Protein AF-A0A0G4MIR1-F1 (afdb_monomer_lite)

InterPro domains:
  IPR000850 Adenylate kinase/UMP-CMP kinase [PR00094] (32-45)
  IPR000850 Adenylate kinase/UMP-CMP kinase [PR00094] (60-74)
  IPR000850 Adenylate kinase/UMP-CMP kinase [PR00094] (117-133)
  IPR000850 Adenylate kinase/UMP-CMP kinase [PTHR23359] (24-133)
  IPR000850 Adenylate kinase/UMP-CMP kinase [cd01428] (30-133)
  IPR027417 P-loop containing nucleoside triphosphate hydrolase [G3DSA:3.40.50.300] (15-133)
  IPR027417 P-loop containing nucleoside triphosphate hydrolase [SSF52540] (29-133)
  IPR033690 Adenylate kinase, conserved site [PS00113] (117-128)

Foldseek 3Di:
DDDDDDPDPDDDDDDDPDPDAPDDVVQEAEAEQDDDPPPCSVVVLVVCCVPPVADEDELVVLLVCLLPDPPRPCNVVSVVCVVVVHDRDLNVSVVSVSVVQVVVVVVCPPPDGGHHYYYYPPPPDPVNVVRND

pLDDT: mean 80.09, std 16.96, range [37.91, 95.31]

Radius of gyration: 17.49 Å; chains: 1; bounding box: 48×38×54 Å

Structure (mmCIF, N/CA/C/O backbone):
data_AF-A0A0G4MIR1-F1
#
_entry.id   AF-A0A0G4MIR1-F1
#
loop_
_atom_site.group_PDB
_atom_site.id
_atom_site.type_symbol
_atom_site.label_atom_id
_atom_site.label_alt_id
_atom_site.label_comp_id
_atom_site.label_asym_id
_atom_site.label_entity_id
_atom_site.label_seq_id
_atom_site.pdbx_PDB_ins_code
_atom_site.Cartn_x
_atom_site.Cartn_y
_atom_site.Cartn_z
_atom_site.occupancy
_atom_site.B_iso_or_equiv
_atom_site.auth_seq_id
_atom_site.auth_comp_id
_atom_site.auth_asym_id
_atom_site.auth_atom_id
_atom_site.pdbx_PDB_model_num
ATOM 1 N N . MET A 1 1 ? -26.171 27.135 37.324 1.00 47.44 1 MET A N 1
ATOM 2 C CA . MET A 1 1 ? -26.022 26.481 36.006 1.00 47.44 1 MET A CA 1
ATOM 3 C C . MET A 1 1 ? -24.651 25.825 35.983 1.00 47.44 1 MET A C 1
ATOM 5 O O . MET A 1 1 ? -23.692 26.560 36.188 1.00 47.44 1 MET A O 1
ATOM 9 N N . PRO A 1 2 ? -24.521 24.495 35.847 1.00 41.75 2 PRO A N 1
ATOM 10 C CA . PRO A 1 2 ? -23.208 23.878 35.719 1.00 41.75 2 PRO A CA 1
ATOM 11 C C . PRO A 1 2 ? -22.662 24.130 34.310 1.00 41.75 2 PRO A C 1
ATOM 13 O O . PRO A 1 2 ? -23.390 24.007 33.324 1.00 41.75 2 PRO A O 1
ATOM 16 N N . LEU A 1 3 ? -21.391 24.517 34.245 1.00 47.03 3 LEU A N 1
ATOM 17 C CA . LEU A 1 3 ? -20.606 24.606 33.020 1.00 47.03 3 LEU A CA 1
ATOM 18 C C . LEU A 1 3 ? -20.469 23.197 32.433 1.00 47.03 3 LEU A C 1
ATOM 20 O O . LEU A 1 3 ? -20.029 22.279 33.120 1.00 47.03 3 LEU A O 1
ATOM 24 N N . ILE A 1 4 ? -20.887 23.025 31.181 1.00 53.22 4 ILE A N 1
ATOM 25 C CA . ILE A 1 4 ? -20.618 21.809 30.417 1.00 53.22 4 ILE A CA 1
ATOM 26 C C . ILE A 1 4 ? -19.153 21.844 29.974 1.00 53.22 4 ILE A C 1
ATOM 28 O O . ILE A 1 4 ? -18.770 22.656 29.133 1.00 53.22 4 ILE A O 1
ATOM 32 N N . ASP A 1 5 ? -18.323 20.991 30.567 1.00 50.25 5 ASP A N 1
ATOM 33 C CA . ASP A 1 5 ? -16.962 20.776 30.088 1.00 50.25 5 ASP A CA 1
ATOM 34 C C . ASP A 1 5 ? -17.019 20.233 28.653 1.00 50.25 5 ASP A C 1
ATOM 36 O O . ASP A 1 5 ? -17.671 19.226 28.362 1.00 50.25 5 ASP A O 1
ATOM 40 N N . GLY A 1 6 ? -16.370 20.951 27.735 1.00 49.75 6 GLY A N 1
ATOM 41 C CA . GLY A 1 6 ? -16.255 20.555 26.335 1.00 49.75 6 GLY A CA 1
ATOM 42 C C . GLY A 1 6 ? -15.520 19.217 26.176 1.00 49.75 6 GLY A C 1
ATOM 43 O O . GLY A 1 6 ? -14.780 18.799 27.069 1.00 49.75 6 GLY A O 1
ATOM 44 N N . PRO A 1 7 ? -15.697 18.524 25.037 1.00 45.84 7 PRO A N 1
ATOM 45 C CA . PRO A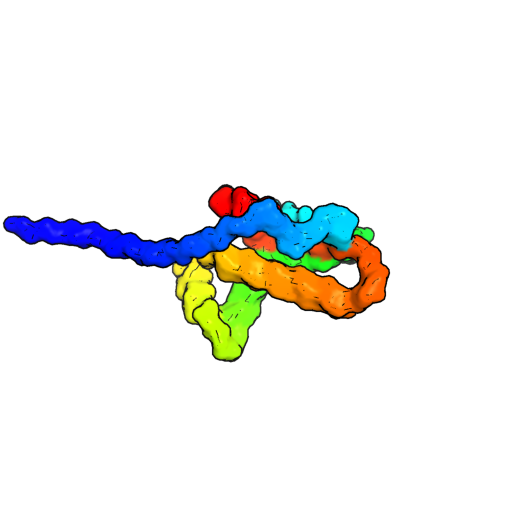 1 7 ? -15.126 17.202 24.830 1.00 45.84 7 PRO A CA 1
ATOM 46 C C . PRO A 1 7 ? -13.602 17.240 24.981 1.00 45.84 7 PRO A C 1
ATOM 48 O O . PRO A 1 7 ? -12.893 17.942 24.258 1.00 45.84 7 PRO A O 1
ATOM 51 N N . SER A 1 8 ? -13.128 16.459 25.951 1.00 47.12 8 SER A N 1
ATOM 52 C CA . SER A 1 8 ? -11.725 16.246 26.285 1.00 47.12 8 SER A CA 1
ATOM 53 C C . SER A 1 8 ? -10.905 15.956 25.022 1.00 47.12 8 SER A C 1
ATOM 55 O O . SER A 1 8 ? -11.169 14.988 24.300 1.00 47.12 8 SER A O 1
ATOM 57 N N . LYS A 1 9 ? -9.921 16.821 24.732 1.00 45.69 9 LYS A N 1
ATOM 58 C CA . LYS A 1 9 ? -8.936 16.629 23.659 1.00 45.69 9 LYS A CA 1
ATOM 59 C C . LYS A 1 9 ? -8.238 15.288 23.892 1.00 45.69 9 LYS A C 1
ATOM 61 O O . LYS A 1 9 ? -7.383 15.180 24.768 1.00 45.69 9 LYS A O 1
ATOM 66 N N . LYS A 1 10 ? -8.583 14.271 23.095 1.00 46.41 10 LYS A N 1
ATOM 67 C CA . LYS A 1 10 ? -7.797 13.032 23.018 1.00 46.41 10 LYS A CA 1
ATOM 68 C C . LYS A 1 10 ? -6.344 13.408 22.686 1.00 46.41 10 LYS A C 1
ATOM 70 O O . LYS A 1 10 ? -6.147 14.276 21.830 1.00 46.41 10 LYS A O 1
ATOM 75 N N . PRO A 1 11 ? -5.338 12.795 23.331 1.00 37.91 11 PRO A N 1
ATOM 76 C CA . PRO A 1 11 ? -3.949 13.080 23.014 1.00 37.91 11 PRO A CA 1
ATOM 77 C C . PRO A 1 11 ? -3.701 12.641 21.571 1.00 37.91 11 PRO A C 1
ATOM 79 O O . PRO A 1 11 ? -3.753 11.455 21.250 1.00 37.91 11 PRO A O 1
ATOM 82 N N . ALA A 1 12 ? -3.494 13.611 20.682 1.00 48.66 12 ALA A N 1
ATOM 83 C CA . ALA A 1 12 ? -2.940 13.338 19.369 1.00 48.66 12 ALA A CA 1
ATOM 84 C C . ALA A 1 12 ? -1.565 12.706 19.604 1.00 48.66 12 ALA A C 1
ATOM 86 O O . ALA A 1 12 ? -0.738 13.305 20.296 1.00 48.66 12 ALA A O 1
ATOM 87 N N . LEU A 1 13 ? -1.340 11.493 19.090 1.00 45.66 13 LEU A N 1
ATOM 88 C CA . LEU A 1 13 ? -0.003 10.911 19.091 1.00 45.66 13 LEU A CA 1
ATOM 89 C C . LEU A 1 13 ? 0.927 11.923 18.416 1.00 45.66 13 LEU A C 1
ATOM 91 O O . LEU A 1 13 ? 0.712 12.302 17.264 1.00 45.66 13 LEU A O 1
ATOM 95 N N . ALA A 1 14 ? 1.908 12.418 19.170 1.00 43.00 14 ALA A N 1
ATOM 96 C CA . ALA A 1 14 ? 2.904 13.332 18.648 1.00 43.00 14 ALA A CA 1
ATOM 97 C C . ALA A 1 14 ? 3.678 12.611 17.541 1.00 43.00 14 ALA A C 1
ATOM 99 O O . ALA A 1 14 ? 4.242 11.539 17.761 1.00 43.00 14 ALA A O 1
ATOM 100 N N . ALA A 1 15 ? 3.668 13.189 16.345 1.00 43.34 15 ALA A N 1
ATOM 101 C CA . ALA A 1 15 ? 4.414 12.653 15.224 1.00 43.34 15 ALA A CA 1
ATOM 102 C C . ALA A 1 15 ? 5.921 12.782 15.490 1.00 43.34 15 ALA A C 1
ATOM 104 O O . ALA A 1 15 ? 6.357 13.844 15.946 1.00 43.34 15 ALA A O 1
ATOM 105 N N . PRO A 1 16 ? 6.730 11.751 15.204 1.00 42.78 16 PRO A N 1
ATOM 106 C CA . PRO A 1 16 ? 8.173 11.891 15.265 1.00 42.78 16 PRO A CA 1
ATOM 107 C C . PRO A 1 16 ? 8.638 12.827 14.141 1.00 42.78 16 PRO A C 1
ATOM 109 O O . PRO A 1 16 ? 8.308 12.630 12.975 1.00 42.78 16 PRO A O 1
ATOM 112 N N . ALA A 1 17 ? 9.409 13.852 14.498 1.00 45.12 17 ALA A N 1
ATOM 113 C CA . ALA A 1 17 ? 10.099 14.720 13.553 1.00 45.12 17 ALA A CA 1
ATOM 114 C C . ALA A 1 17 ? 11.327 13.980 12.993 1.00 45.12 17 ALA A C 1
ATOM 116 O O . ALA A 1 17 ? 12.421 14.085 13.546 1.00 45.12 17 ALA A O 1
ATOM 117 N N . LYS A 1 18 ? 11.158 13.180 11.936 1.00 51.66 18 LYS A N 1
ATOM 118 C CA . LYS A 1 18 ? 12.301 12.676 11.159 1.00 51.66 18 LYS A CA 1
ATOM 119 C C . LYS A 1 18 ? 12.645 13.734 10.107 1.00 51.66 18 LYS A C 1
ATOM 121 O O . LYS A 1 18 ? 11.805 14.071 9.292 1.00 51.66 18 LYS A O 1
ATOM 126 N N . SER A 1 19 ? 13.859 14.281 10.156 1.00 56.34 19 SER A N 1
ATOM 127 C CA . SER A 1 19 ? 14.373 15.279 9.199 1.00 56.34 19 SER A CA 1
ATOM 128 C C . SER A 1 19 ? 15.105 14.656 8.004 1.00 56.34 19 SER A C 1
ATOM 130 O O . SER A 1 19 ? 15.738 15.368 7.229 1.00 56.34 19 SER A O 1
ATOM 132 N N . THR A 1 20 ? 15.102 13.326 7.913 1.00 58.69 20 THR A N 1
ATOM 133 C CA . THR A 1 20 ? 15.838 12.560 6.908 1.00 58.69 20 THR A CA 1
ATOM 134 C C . THR A 1 20 ? 14.901 11.495 6.346 1.00 58.69 20 THR A C 1
ATOM 136 O O . THR A 1 20 ? 14.309 10.765 7.150 1.00 58.69 20 THR A O 1
ATOM 139 N N . PRO A 1 21 ? 14.785 11.366 5.012 1.00 68.31 21 PRO A N 1
ATOM 140 C CA . PRO A 1 21 ? 13.897 10.388 4.404 1.00 68.31 21 PRO A CA 1
ATOM 141 C C . PRO A 1 21 ? 14.334 8.970 4.779 1.00 68.31 21 PRO A C 1
ATOM 143 O O . PRO A 1 21 ? 15.524 8.642 4.755 1.00 68.31 21 PRO A O 1
ATOM 146 N N . THR A 1 22 ? 13.359 8.121 5.109 1.00 77.31 22 THR A N 1
ATOM 147 C CA . THR A 1 22 ? 13.583 6.720 5.505 1.00 77.31 22 THR A CA 1
ATOM 148 C C . THR A 1 22 ? 14.302 5.915 4.409 1.00 77.31 22 THR A C 1
ATOM 150 O O . THR A 1 22 ? 15.063 5.002 4.720 1.00 77.31 22 THR A O 1
ATOM 153 N N . PHE A 1 23 ? 14.139 6.292 3.135 1.00 81.44 23 PHE A N 1
ATOM 154 C CA . PHE A 1 23 ? 14.801 5.662 1.989 1.00 81.44 23 PHE A CA 1
ATOM 155 C C . PHE A 1 23 ? 15.579 6.681 1.153 1.00 81.44 23 PHE A C 1
ATOM 157 O O . PHE A 1 23 ? 15.181 7.839 1.027 1.00 81.44 23 PHE A O 1
ATOM 164 N N . SER A 1 24 ? 16.689 6.252 0.540 1.00 81.69 24 SER A N 1
ATOM 165 C CA . SER A 1 24 ? 17.492 7.144 -0.302 1.00 81.69 24 SER A CA 1
ATOM 166 C C . SER A 1 24 ? 16.762 7.470 -1.612 1.00 81.69 24 SER A C 1
ATOM 168 O O . SER A 1 24 ? 16.458 6.547 -2.373 1.00 81.69 24 SER A O 1
ATOM 170 N N . PRO A 1 25 ? 16.579 8.756 -1.965 1.00 78.19 25 PRO A N 1
ATOM 171 C CA . PRO A 1 25 ? 15.940 9.142 -3.226 1.00 78.19 25 PRO A CA 1
ATOM 172 C C . PRO A 1 25 ? 16.783 8.787 -4.462 1.00 78.19 25 PRO A C 1
ATOM 174 O O . PRO A 1 25 ? 16.289 8.841 -5.581 1.00 78.19 25 PRO A O 1
ATOM 177 N N . LYS A 1 26 ? 18.060 8.412 -4.283 1.00 80.94 26 LYS A N 1
ATOM 178 C CA . LYS A 1 26 ? 18.932 7.950 -5.376 1.00 80.94 26 LYS A CA 1
ATOM 179 C C . LYS A 1 26 ? 18.658 6.508 -5.791 1.00 80.94 26 LYS A C 1
ATOM 181 O O . LYS A 1 26 ? 18.996 6.129 -6.902 1.00 80.94 26 LYS A O 1
ATOM 186 N N . THR A 1 27 ? 18.116 5.700 -4.885 1.00 85.69 27 THR A N 1
ATOM 187 C CA . THR A 1 27 ? 17.906 4.261 -5.100 1.00 85.69 27 THR A CA 1
ATOM 188 C C . THR A 1 27 ? 16.444 3.863 -4.972 1.00 85.69 27 THR A C 1
ATOM 190 O O . THR A 1 27 ? 16.106 2.721 -5.262 1.00 85.69 27 THR A O 1
ATOM 193 N N . THR A 1 28 ? 15.574 4.777 -4.536 1.00 89.81 28 THR A N 1
ATOM 194 C CA . THR A 1 28 ? 14.152 4.520 -4.318 1.00 89.81 28 THR A CA 1
ATOM 195 C C . THR A 1 28 ? 13.315 5.637 -4.925 1.00 89.81 28 THR A C 1
ATOM 197 O O . THR A 1 28 ? 13.405 6.790 -4.513 1.00 89.81 28 THR A O 1
ATOM 200 N N . THR A 1 29 ? 12.475 5.287 -5.896 1.00 91.38 29 THR A N 1
ATOM 201 C CA . THR A 1 29 ? 11.472 6.176 -6.489 1.00 91.38 29 THR A CA 1
ATOM 202 C C . THR A 1 29 ? 10.107 5.865 -5.894 1.00 91.38 29 THR A C 1
ATOM 204 O O . THR A 1 29 ? 9.660 4.720 -5.934 1.00 91.38 29 THR A O 1
ATOM 207 N N . VAL A 1 30 ? 9.417 6.886 -5.391 1.00 91.44 30 VAL A N 1
ATOM 208 C CA . VAL A 1 30 ? 8.047 6.780 -4.878 1.00 91.44 30 VAL A CA 1
ATOM 209 C C . VAL A 1 30 ? 7.141 7.676 -5.711 1.00 91.44 30 VAL A C 1
ATOM 211 O O . VAL A 1 30 ? 7.401 8.869 -5.847 1.00 91.44 30 VAL A O 1
ATOM 214 N N . LEU A 1 31 ? 6.073 7.105 -6.265 1.00 91.75 31 LEU A N 1
ATOM 215 C CA . LEU A 1 31 ? 5.046 7.834 -6.999 1.00 91.75 31 LEU A CA 1
ATOM 216 C C . LEU A 1 31 ? 3.703 7.700 -6.279 1.00 91.75 31 LEU A C 1
ATOM 218 O O . LEU A 1 31 ? 3.161 6.603 -6.140 1.00 91.75 31 LEU A O 1
ATOM 222 N N . PHE A 1 32 ? 3.154 8.830 -5.839 1.00 91.44 32 PHE A N 1
ATOM 223 C CA . PHE A 1 32 ? 1.833 8.885 -5.221 1.00 91.44 32 PHE A CA 1
ATOM 224 C C . PHE A 1 32 ? 0.731 8.906 -6.274 1.00 91.44 32 PHE A C 1
ATOM 226 O O . PHE A 1 32 ? 0.715 9.761 -7.160 1.00 91.44 32 PHE A O 1
ATOM 233 N N . VAL A 1 33 ? -0.223 7.986 -6.146 1.00 90.19 33 VAL A N 1
ATOM 234 C CA . VAL A 1 33 ? -1.391 7.889 -7.022 1.00 90.19 33 VAL A CA 1
ATOM 235 C C . VAL A 1 33 ? -2.618 8.349 -6.242 1.00 90.19 33 VAL A C 1
ATOM 237 O O . VAL A 1 33 ? -3.144 7.651 -5.373 1.00 90.19 33 VAL A O 1
ATOM 240 N N . LEU A 1 34 ? -3.066 9.566 -6.549 1.00 88.31 34 LEU A N 1
ATOM 241 C CA . LEU A 1 34 ? -4.183 10.231 -5.880 1.00 88.31 34 LEU A CA 1
ATOM 242 C C . LEU A 1 34 ? -5.389 10.369 -6.811 1.00 88.31 34 LEU A C 1
ATOM 244 O O . LEU A 1 34 ? -5.268 10.398 -8.032 1.00 88.31 34 LEU A O 1
ATOM 248 N N . GLY A 1 35 ? -6.581 10.443 -6.219 1.00 84.56 35 GLY A N 1
ATOM 249 C CA . GLY A 1 35 ? -7.839 10.566 -6.956 1.00 84.56 35 GLY A CA 1
ATOM 250 C C . GLY A 1 35 ? -9.031 10.004 -6.188 1.00 84.56 35 GLY A C 1
ATOM 251 O O . GLY A 1 35 ? -8.884 9.132 -5.324 1.00 84.56 35 GLY A O 1
ATOM 252 N N . GLY A 1 36 ? -10.230 10.484 -6.516 1.00 80.06 36 GLY A N 1
ATOM 253 C CA . GLY A 1 36 ? -11.472 10.076 -5.855 1.00 80.06 36 GLY A CA 1
ATOM 254 C C . GLY A 1 36 ? -11.814 8.583 -6.019 1.00 80.06 36 GLY A C 1
ATOM 255 O O . GLY A 1 36 ? -11.186 7.866 -6.814 1.00 80.06 36 GLY A O 1
ATOM 256 N N . PRO A 1 37 ? -12.802 8.074 -5.263 1.00 77.69 37 PRO A N 1
ATOM 257 C CA . PRO A 1 37 ? -13.385 6.755 -5.507 1.00 77.69 37 PRO A CA 1
ATOM 258 C C . PRO A 1 37 ? -13.880 6.642 -6.957 1.00 77.69 37 PRO A C 1
ATOM 260 O O . PRO A 1 37 ? -14.449 7.588 -7.489 1.00 77.69 37 PRO A O 1
ATOM 263 N N . GLY A 1 38 ? -13.626 5.511 -7.619 1.00 81.75 38 GLY A N 1
ATOM 264 C CA . GLY A 1 38 ? -14.050 5.293 -9.011 1.00 81.75 38 GLY A CA 1
ATOM 265 C C . GLY A 1 38 ? -13.198 5.974 -10.094 1.00 81.75 38 GLY A C 1
ATOM 266 O O . GLY A 1 38 ? -13.416 5.712 -11.268 1.00 81.75 38 GLY A O 1
ATOM 267 N N . ALA A 1 39 ? -12.174 6.764 -9.744 1.00 88.19 39 ALA A N 1
ATOM 268 C CA . ALA A 1 39 ? -11.320 7.464 -10.718 1.00 88.19 39 ALA A CA 1
ATOM 269 C C . ALA A 1 39 ? -10.379 6.555 -11.550 1.00 88.19 39 ALA A C 1
ATOM 271 O O . ALA A 1 39 ? -9.560 7.054 -12.314 1.00 88.19 39 ALA A O 1
ATOM 272 N N . GLY A 1 40 ? -10.435 5.230 -11.376 1.00 88.06 40 GLY A N 1
ATOM 273 C CA . GLY A 1 40 ? -9.610 4.286 -12.143 1.00 88.06 40 GLY A CA 1
ATOM 274 C C . GLY A 1 40 ? -8.151 4.137 -11.684 1.00 88.06 40 GLY A C 1
ATOM 275 O O . GLY A 1 40 ? -7.349 3.567 -12.418 1.00 88.06 40 GLY A O 1
ATOM 276 N N . LYS A 1 41 ? -7.793 4.600 -10.474 1.00 88.62 41 LYS A N 1
ATOM 277 C CA . LYS A 1 41 ? -6.422 4.505 -9.921 1.00 88.62 41 LYS A CA 1
ATOM 278 C C . LYS A 1 41 ? -5.855 3.088 -9.973 1.00 88.62 41 LYS A C 1
ATOM 280 O O . LYS A 1 41 ? -4.815 2.883 -10.580 1.00 88.62 41 LYS A O 1
ATOM 285 N N . GLY A 1 42 ? -6.587 2.108 -9.436 1.00 85.88 42 GLY A N 1
ATOM 286 C CA . GLY A 1 42 ? -6.155 0.709 -9.433 1.00 85.88 42 GLY A CA 1
ATOM 287 C C . GLY A 1 42 ? 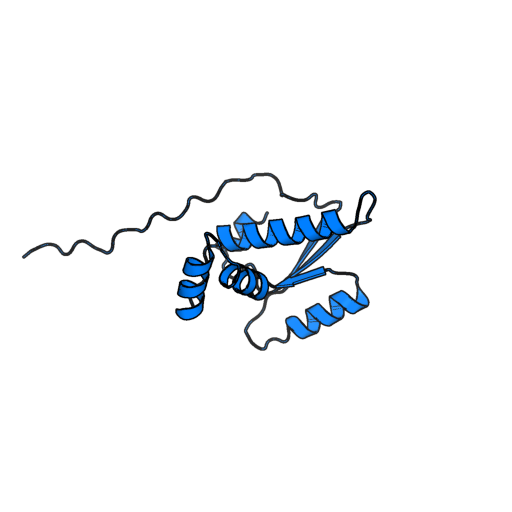-5.886 0.160 -10.839 1.00 85.88 42 GLY A C 1
ATOM 288 O O . GLY A 1 42 ? -4.908 -0.555 -11.039 1.00 85.88 42 GLY A O 1
ATOM 289 N N . THR A 1 43 ? -6.688 0.557 -11.834 1.00 91.00 43 THR A N 1
ATOM 290 C CA . THR A 1 43 ? -6.468 0.192 -13.242 1.00 91.00 43 THR A CA 1
ATOM 291 C C . THR A 1 43 ? -5.147 0.753 -13.764 1.00 91.00 43 THR A C 1
ATOM 293 O O . THR A 1 43 ? -4.378 0.029 -14.393 1.00 91.00 43 THR A O 1
ATOM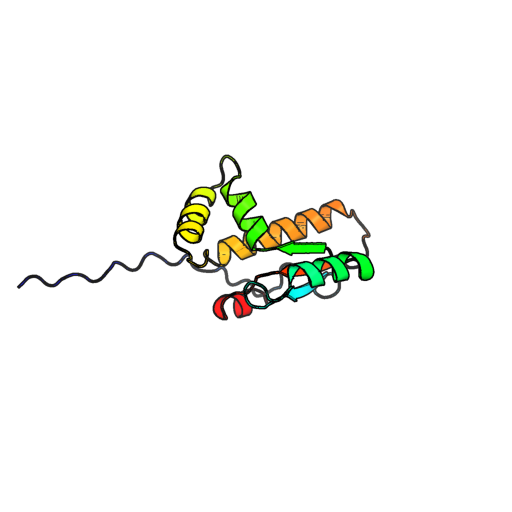 296 N N . GLN A 1 44 ? -4.847 2.022 -13.479 1.00 91.31 44 GLN A N 1
ATOM 297 C CA . GLN A 1 44 ? -3.589 2.640 -13.907 1.00 91.31 44 GLN A CA 1
ATOM 298 C C . GLN A 1 44 ? -2.383 2.101 -13.131 1.00 91.31 44 GLN A C 1
ATOM 300 O O . GLN A 1 44 ? -1.348 1.833 -13.738 1.00 91.31 44 GLN A O 1
ATOM 305 N N . CYS A 1 45 ? -2.522 1.844 -11.827 1.00 90.88 45 CYS A N 1
ATOM 306 C CA . CYS A 1 45 ? -1.491 1.184 -11.029 1.00 90.88 45 CYS A CA 1
ATOM 307 C C . CYS A 1 45 ? -1.131 -0.186 -11.617 1.00 90.88 45 CYS A C 1
ATOM 309 O O . CYS A 1 45 ? 0.047 -0.474 -11.801 1.00 90.88 45 CYS A O 1
ATOM 311 N N . ALA A 1 46 ? -2.123 -1.004 -11.984 1.00 91.25 46 ALA A N 1
ATOM 312 C CA . ALA A 1 46 ? -1.885 -2.312 -12.596 1.00 91.25 46 ALA A CA 1
ATOM 313 C C . ALA A 1 46 ? -1.114 -2.212 -13.927 1.00 91.25 46 ALA A C 1
ATOM 315 O O . ALA A 1 46 ? -0.205 -3.006 -14.179 1.00 91.25 46 ALA A O 1
ATOM 316 N N . ASN A 1 47 ? -1.421 -1.209 -14.756 1.00 93.31 47 ASN A N 1
ATOM 317 C CA . ASN A 1 47 ? -0.676 -0.949 -15.989 1.00 93.31 47 ASN A CA 1
ATOM 318 C C . ASN A 1 47 ? 0.773 -0.529 -15.703 1.00 93.31 47 ASN A C 1
ATOM 320 O O . ASN A 1 47 ? 1.697 -1.042 -16.332 1.00 93.31 47 ASN A O 1
ATOM 324 N N . LEU A 1 48 ? 0.989 0.364 -14.734 1.00 92.19 48 LEU A N 1
ATOM 325 C CA . LEU A 1 48 ? 2.329 0.826 -14.364 1.00 92.19 48 LEU A CA 1
ATOM 326 C C . LEU A 1 48 ? 3.194 -0.301 -13.783 1.00 92.19 48 LEU A C 1
ATOM 328 O O . LEU A 1 48 ? 4.371 -0.402 -14.124 1.00 92.19 48 LEU A O 1
ATOM 332 N N . VAL A 1 49 ? 2.609 -1.192 -12.979 1.00 92.19 49 VAL A N 1
ATOM 333 C CA . VAL A 1 49 ? 3.277 -2.418 -12.508 1.00 92.19 49 VAL A CA 1
ATOM 334 C C . VAL A 1 49 ? 3.707 -3.272 -13.701 1.00 92.19 49 VAL A C 1
ATOM 336 O O . VAL A 1 49 ? 4.882 -3.613 -13.830 1.00 92.19 49 VAL A O 1
ATOM 339 N N . LYS A 1 50 ? 2.773 -3.565 -14.615 1.00 92.56 50 LYS A N 1
ATOM 340 C CA . LYS A 1 50 ? 3.008 -4.447 -15.767 1.00 92.56 50 LYS A CA 1
ATOM 341 C C . LYS A 1 50 ? 4.069 -3.915 -16.734 1.00 92.56 50 LYS A C 1
ATOM 343 O O . LYS A 1 50 ? 4.827 -4.706 -17.289 1.00 92.56 50 LYS A O 1
ATOM 348 N N . HIS A 1 51 ? 4.094 -2.606 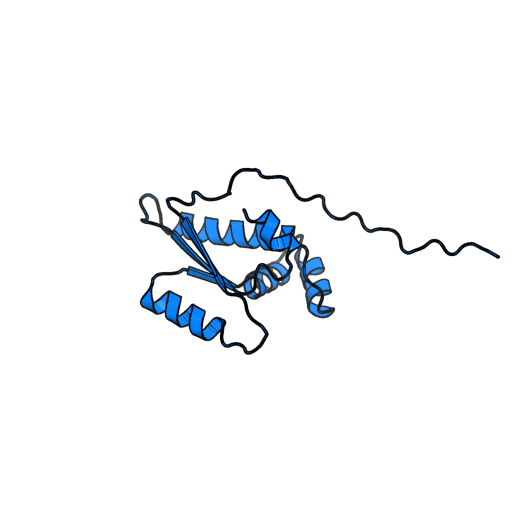-16.975 1.00 92.56 51 HIS A N 1
ATOM 349 C CA . HIS A 1 51 ? 4.901 -2.011 -18.045 1.00 92.56 51 HIS A CA 1
A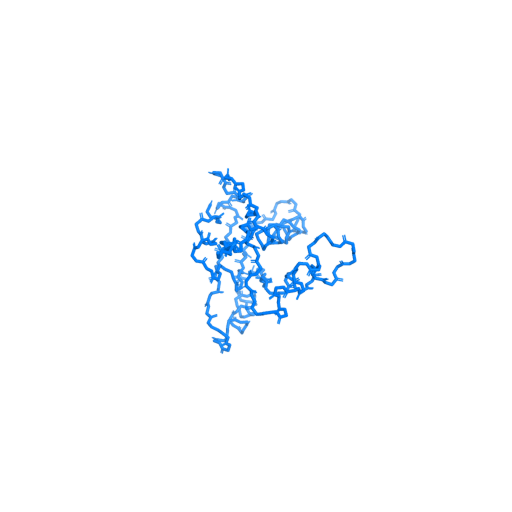TOM 350 C C . HIS A 1 51 ? 6.181 -1.319 -17.565 1.00 92.56 51 HIS A C 1
ATOM 352 O O . HIS A 1 51 ? 7.096 -1.140 -18.365 1.00 92.56 51 HIS A O 1
ATOM 358 N N . HIS A 1 52 ? 6.269 -0.938 -16.288 1.00 89.50 52 HIS A N 1
ATOM 359 C CA . HIS A 1 52 ? 7.358 -0.091 -15.787 1.00 89.50 52 HIS A CA 1
ATOM 360 C C . HIS A 1 52 ? 8.054 -0.629 -14.527 1.00 89.50 52 HIS A C 1
ATOM 362 O O . HIS A 1 52 ? 8.922 0.055 -13.981 1.00 89.50 52 HIS A O 1
ATOM 368 N N . GLY A 1 53 ? 7.709 -1.842 -14.076 1.00 88.25 53 GLY A N 1
ATOM 369 C CA . GLY A 1 53 ? 8.409 -2.519 -12.979 1.00 88.25 53 GLY A CA 1
ATOM 370 C C . GLY A 1 53 ? 8.191 -1.876 -11.608 1.00 88.25 53 GLY A C 1
ATOM 371 O O . GLY A 1 53 ? 9.039 -1.996 -10.729 1.00 88.25 53 GLY A O 1
ATOM 372 N N . PHE A 1 54 ? 7.079 -1.165 -11.423 1.00 92.75 54 PHE A N 1
ATOM 373 C CA . PHE A 1 54 ? 6.710 -0.647 -10.111 1.00 92.75 54 PHE A CA 1
ATOM 374 C C . PHE A 1 54 ? 6.146 -1.749 -9.214 1.00 92.75 54 PHE A C 1
ATOM 376 O O . PHE A 1 54 ? 5.429 -2.635 -9.672 1.00 92.75 54 PHE A O 1
ATOM 383 N N . THR A 1 55 ? 6.383 -1.617 -7.913 1.00 93.50 55 THR A N 1
ATOM 384 C CA . THR A 1 55 ? 5.643 -2.329 -6.869 1.00 93.50 55 THR A CA 1
ATOM 385 C C . THR A 1 55 ? 4.476 -1.465 -6.411 1.00 93.50 55 THR A C 1
ATOM 387 O O . THR A 1 55 ? 4.664 -0.317 -6.012 1.00 93.50 55 THR A O 1
ATOM 390 N N . HIS A 1 56 ? 3.260 -2.001 -6.471 1.00 94.31 56 HIS A N 1
ATOM 391 C CA . HIS A 1 56 ? 2.060 -1.286 -6.046 1.00 94.31 56 HIS A CA 1
ATOM 392 C C . HIS A 1 56 ? 1.751 -1.543 -4.570 1.00 94.31 56 HIS A C 1
ATOM 394 O O . HIS A 1 56 ? 1.555 -2.685 -4.161 1.00 94.31 56 HIS A O 1
ATOM 400 N N . LEU A 1 57 ? 1.666 -0.462 -3.796 1.00 93.94 57 LEU A N 1
ATOM 401 C CA . LEU A 1 57 ? 1.285 -0.444 -2.392 1.00 93.94 57 LEU A CA 1
ATOM 402 C C . LEU A 1 57 ? 0.018 0.398 -2.227 1.00 93.94 57 LEU A C 1
ATOM 404 O O . LEU A 1 57 ? 0.012 1.607 -2.442 1.00 93.94 57 LEU A O 1
ATOM 408 N N . SER A 1 58 ? -1.069 -0.245 -1.818 1.00 91.62 58 SER A N 1
ATOM 409 C CA . SER A 1 58 ? -2.343 0.415 -1.535 1.00 91.62 58 SER A CA 1
ATOM 410 C C . SER A 1 58 ? -2.471 0.645 -0.036 1.00 91.62 58 SER A C 1
ATOM 412 O O . SER A 1 58 ? -2.514 -0.307 0.746 1.00 91.62 58 SER A O 1
ATOM 414 N N . ALA A 1 59 ? -2.574 1.909 0.385 1.00 90.19 59 ALA A N 1
ATOM 415 C CA . ALA A 1 59 ? -2.729 2.242 1.802 1.00 90.19 59 ALA A CA 1
ATOM 416 C C . ALA A 1 59 ? -3.993 1.600 2.402 1.00 90.19 59 ALA A C 1
ATOM 418 O O . ALA A 1 59 ? -3.992 1.149 3.543 1.00 90.19 59 ALA A O 1
ATOM 419 N N . GLY A 1 60 ? -5.069 1.505 1.613 1.00 88.88 60 GLY A N 1
ATOM 420 C CA . GLY A 1 60 ? -6.306 0.856 2.042 1.00 88.88 60 GLY A CA 1
ATOM 421 C C . GLY A 1 60 ? -6.155 -0.652 2.254 1.00 88.88 60 GLY A C 1
ATOM 422 O O . GLY A 1 60 ? -6.742 -1.184 3.194 1.00 88.88 60 GLY A O 1
ATOM 423 N N . ASP A 1 61 ? -5.377 -1.331 1.407 1.00 91.94 61 ASP A N 1
ATOM 424 C CA . ASP A 1 61 ? -5.111 -2.767 1.559 1.00 91.94 61 ASP A CA 1
ATOM 425 C C . ASP A 1 61 ? -4.205 -3.044 2.753 1.00 91.94 61 ASP A C 1
ATOM 427 O O . ASP A 1 61 ? -4.505 -3.938 3.539 1.00 91.94 61 ASP A O 1
ATOM 431 N N . LEU A 1 62 ? -3.162 -2.232 2.950 1.00 93.75 62 LEU A N 1
ATOM 432 C CA . LEU A 1 62 ? -2.284 -2.338 4.118 1.00 93.75 62 LEU A CA 1
ATOM 433 C C . LEU A 1 62 ? -3.057 -2.155 5.429 1.00 93.75 62 LEU A C 1
ATOM 435 O O . LEU A 1 62 ? -2.863 -2.917 6.371 1.00 93.75 62 LEU A O 1
ATOM 439 N N . LEU A 1 63 ? -3.977 -1.187 5.476 1.00 93.50 63 LEU A N 1
ATOM 440 C CA . LEU A 1 63 ? -4.836 -0.973 6.639 1.00 93.50 63 LEU A CA 1
ATOM 441 C C . LEU A 1 63 ? -5.765 -2.166 6.894 1.00 93.50 63 LEU A C 1
ATOM 443 O O . LEU A 1 63 ? -5.856 -2.617 8.030 1.00 93.50 63 LEU A O 1
ATOM 447 N N . ARG A 1 64 ? -6.424 -2.711 5.863 1.00 93.19 64 ARG A N 1
ATOM 448 C CA . ARG A 1 64 ? -7.274 -3.908 6.015 1.00 93.19 64 ARG A CA 1
ATOM 449 C C . ARG A 1 64 ? -6.474 -5.131 6.462 1.00 93.19 64 ARG A C 1
ATOM 451 O O . ARG A 1 64 ? -6.916 -5.854 7.345 1.00 93.19 64 ARG A O 1
ATOM 458 N N . ALA A 1 65 ? -5.281 -5.329 5.909 1.00 94.62 65 ALA A N 1
ATOM 459 C CA . ALA A 1 65 ? -4.403 -6.418 6.318 1.00 94.62 65 ALA A CA 1
ATOM 460 C C . ALA A 1 65 ? -3.981 -6.286 7.791 1.00 94.62 65 ALA A C 1
ATOM 462 O O . ALA A 1 65 ? -4.027 -7.265 8.529 1.00 94.62 65 ALA A O 1
ATOM 463 N N . GLU A 1 66 ? -3.622 -5.078 8.241 1.00 95.25 66 GLU A N 1
ATOM 464 C CA . GLU A 1 66 ? -3.277 -4.831 9.646 1.00 95.25 66 GLU A CA 1
ATOM 465 C C . GLU A 1 66 ? -4.496 -4.952 10.575 1.00 95.25 66 GLU A C 1
ATOM 467 O O . GLU A 1 66 ? -4.360 -5.439 11.696 1.00 95.25 66 GLU A O 1
ATOM 472 N N . GLN A 1 67 ? -5.687 -4.563 10.105 1.00 94.75 67 GLN A N 1
ATOM 473 C CA . GLN A 1 67 ? -6.958 -4.751 10.813 1.00 94.75 67 GLN A CA 1
ATOM 474 C C . GLN A 1 67 ? -7.201 -6.221 11.166 1.00 94.75 67 GLN A C 1
ATOM 476 O O . GLN A 1 67 ? -7.601 -6.530 12.289 1.00 94.75 67 GLN A O 1
ATOM 481 N N . ASP A 1 68 ? -6.951 -7.111 10.206 1.00 95.31 68 ASP A N 1
ATOM 482 C CA . ASP A 1 68 ? -7.256 -8.536 10.320 1.00 95.31 68 ASP A CA 1
ATOM 483 C C . ASP A 1 68 ? -6.066 -9.353 10.869 1.00 95.31 68 ASP A C 1
ATOM 485 O O . ASP A 1 68 ? -6.188 -10.561 11.093 1.00 95.31 68 ASP A O 1
ATOM 489 N N . ARG A 1 69 ? -4.913 -8.713 11.125 1.00 94.81 69 ARG A N 1
ATOM 490 C CA . ARG A 1 69 ? -3.699 -9.372 11.624 1.00 94.81 69 ARG A CA 1
ATOM 491 C C . ARG A 1 69 ? -3.851 -9.777 13.101 1.00 94.81 69 ARG A C 1
ATOM 493 O O . ARG A 1 69 ? -3.996 -8.906 13.966 1.00 94.81 69 ARG A O 1
ATOM 500 N N . PRO A 1 70 ? -3.737 -11.077 13.440 1.00 94.19 70 PRO A N 1
ATOM 501 C CA . PRO A 1 70 ? -3.809 -11.534 14.825 1.00 94.19 70 PRO A CA 1
ATOM 502 C C . PRO A 1 70 ? -2.744 -10.868 15.705 1.00 94.19 70 PRO A C 1
ATOM 504 O O . PRO A 1 70 ? -1.567 -10.826 15.350 1.00 94.19 70 PRO A O 1
ATOM 507 N N . GLY A 1 71 ? -3.160 -10.347 16.862 1.00 92.50 71 GLY A N 1
ATOM 508 C CA . GLY A 1 71 ? -2.263 -9.676 17.808 1.00 92.50 71 GLY A CA 1
ATOM 509 C C . GLY A 1 71 ? -1.800 -8.277 17.383 1.00 92.50 71 GLY A C 1
ATOM 510 O O . GLY A 1 71 ? -0.903 -7.725 18.020 1.00 92.50 71 GLY A O 1
ATOM 511 N N . SER A 1 72 ? -2.385 -7.687 16.333 1.00 91.69 72 SER A N 1
ATOM 512 C CA . SER A 1 72 ? -2.100 -6.296 15.974 1.00 91.69 72 SER A CA 1
ATOM 513 C C . SER A 1 72 ? -2.491 -5.336 17.102 1.00 91.69 72 SER A C 1
ATOM 515 O O . SER A 1 72 ? -3.600 -5.382 17.634 1.00 91.69 72 SER A O 1
ATOM 517 N N . GLN A 1 73 ? -1.588 -4.404 17.411 1.00 90.62 73 GLN A N 1
ATOM 518 C CA . GLN A 1 73 ? -1.848 -3.296 18.334 1.00 90.62 73 GLN A CA 1
ATOM 519 C C . GLN A 1 73 ? -2.762 -2.226 17.713 1.00 90.62 73 GLN A C 1
ATOM 521 O O . GLN A 1 73 ? -3.387 -1.454 18.437 1.00 90.62 73 GLN A O 1
ATOM 526 N N . PHE A 1 74 ? -2.860 -2.187 16.379 1.00 91.62 74 PHE A N 1
ATOM 527 C CA . PHE A 1 74 ? -3.647 -1.205 15.634 1.00 91.62 74 PHE A CA 1
ATOM 528 C C . PHE A 1 74 ? -4.962 -1.768 15.093 1.00 91.62 74 PHE A C 1
ATOM 530 O O . PHE A 1 74 ? -5.807 -0.987 14.661 1.00 91.62 74 PHE A O 1
ATOM 537 N N . GLY A 1 75 ? -5.169 -3.089 15.133 1.00 92.81 75 GLY A N 1
ATOM 538 C CA . GLY A 1 75 ? -6.274 -3.732 14.425 1.00 92.81 75 GLY A CA 1
ATOM 539 C C . GLY A 1 75 ? -7.657 -3.191 14.803 1.00 92.81 75 GLY A C 1
ATOM 540 O O . GLY A 1 75 ? -8.443 -2.815 13.933 1.00 92.81 75 GLY A O 1
ATOM 541 N N . GLN A 1 76 ? -7.924 -3.043 16.107 1.00 93.38 76 GLN A N 1
ATOM 542 C CA . GLN A 1 76 ? -9.189 -2.481 16.594 1.00 93.38 76 GLN A CA 1
ATOM 543 C C . GLN A 1 76 ? -9.341 -0.993 16.237 1.00 93.38 76 GLN A C 1
ATOM 545 O O . GLN A 1 76 ? -10.410 -0.573 15.805 1.00 93.38 76 GLN A O 1
ATOM 550 N N . LEU A 1 77 ? -8.263 -0.209 16.349 1.00 93.06 77 LEU A N 1
ATOM 551 C CA . LEU A 1 77 ? -8.265 1.210 15.984 1.00 93.06 77 LEU A CA 1
ATOM 552 C C . LEU A 1 77 ? -8.590 1.395 14.498 1.00 93.06 77 LEU A C 1
ATOM 554 O O . LEU A 1 77 ? -9.421 2.227 14.148 1.00 93.06 77 LEU A O 1
ATOM 558 N N . ILE A 1 78 ? -7.966 0.607 13.623 1.00 94.06 78 ILE A N 1
ATOM 559 C CA . ILE A 1 78 ? -8.216 0.668 12.180 1.00 94.06 78 ILE A CA 1
ATOM 560 C C . ILE A 1 78 ? -9.671 0.296 11.880 1.00 94.06 78 ILE A C 1
ATOM 562 O O . ILE A 1 78 ? -10.336 1.005 11.123 1.00 94.06 78 ILE A O 1
ATOM 566 N N . LYS A 1 79 ? -10.180 -0.766 12.515 1.00 93.50 79 LYS A N 1
ATOM 567 C CA . LYS A 1 79 ? -11.559 -1.235 12.345 1.00 93.50 79 LYS A CA 1
ATOM 568 C C . LYS A 1 79 ? -12.584 -0.153 12.666 1.00 93.50 79 LYS A C 1
ATOM 570 O O . LYS A 1 79 ? -13.501 0.065 11.875 1.00 93.50 79 LYS A O 1
ATOM 575 N N . ASP A 1 80 ? -12.420 0.528 13.797 1.00 93.62 80 ASP A N 1
ATOM 576 C CA . ASP A 1 80 ? -13.352 1.568 14.240 1.00 93.62 80 ASP A CA 1
ATOM 577 C C . ASP A 1 80 ? -13.338 2.766 13.281 1.00 93.62 80 ASP A C 1
ATOM 579 O O . ASP A 1 80 ? -14.387 3.223 12.832 1.00 93.62 80 ASP A O 1
ATOM 583 N N . TYR A 1 81 ? -12.151 3.216 12.865 1.00 92.44 81 TYR A N 1
ATOM 584 C CA . TYR A 1 81 ? -12.023 4.342 11.938 1.00 92.44 81 TYR A CA 1
ATOM 585 C C . TYR A 1 81 ? -12.594 4.028 10.551 1.00 92.44 81 TYR A C 1
ATOM 587 O O . TYR A 1 81 ? -13.310 4.855 9.989 1.00 92.44 81 TYR A O 1
ATOM 595 N N . ILE A 1 82 ? -12.315 2.841 10.001 1.00 88.00 82 ILE A N 1
ATOM 596 C CA . ILE A 1 82 ? -12.858 2.425 8.699 1.00 88.00 82 ILE A CA 1
ATOM 597 C C . ILE A 1 82 ? -14.383 2.320 8.765 1.00 88.00 82 ILE A C 1
ATOM 599 O O . ILE A 1 82 ? -15.062 2.808 7.859 1.00 88.00 82 ILE A O 1
ATOM 603 N N . LYS A 1 83 ? -14.922 1.710 9.829 1.00 90.88 83 LYS A N 1
ATOM 604 C CA . LYS A 1 83 ? -16.369 1.564 10.033 1.00 90.88 83 LYS A CA 1
ATOM 605 C C . LYS A 1 83 ? -17.079 2.920 10.080 1.00 90.88 83 LYS A C 1
ATOM 607 O O . LYS A 1 83 ? -18.150 3.054 9.494 1.00 90.88 83 LYS A O 1
ATOM 612 N N . ASP A 1 84 ? -16.464 3.909 10.720 1.00 90.62 84 ASP A N 1
ATOM 613 C CA . ASP A 1 84 ? -17.025 5.254 10.878 1.00 90.62 84 ASP A CA 1
ATOM 614 C C . ASP A 1 84 ? -16.734 6.179 9.676 1.00 90.62 84 ASP A C 1
ATOM 616 O O . ASP A 1 84 ? -17.096 7.356 9.687 1.00 90.62 84 ASP A O 1
ATOM 620 N N . GLY A 1 85 ? -16.070 5.677 8.625 1.00 85.00 85 GLY A N 1
ATOM 621 C CA . GLY A 1 85 ? -15.682 6.477 7.457 1.00 85.00 85 GLY A CA 1
ATOM 622 C C . GLY A 1 85 ? -14.628 7.549 7.765 1.00 85.00 85 GLY A C 1
ATOM 623 O O . GLY A 1 85 ? -14.477 8.512 7.009 1.00 85.00 85 GLY A O 1
ATOM 624 N N . LEU A 1 86 ? -13.906 7.398 8.875 1.00 86.69 86 LEU A N 1
ATOM 625 C CA . LEU A 1 86 ? -12.868 8.311 9.335 1.00 86.69 86 LEU A CA 1
ATOM 626 C C . LEU A 1 86 ? -11.507 7.962 8.721 1.00 86.69 86 LEU A C 1
ATOM 628 O O . LEU A 1 86 ? -11.220 6.829 8.336 1.00 86.69 86 LEU A O 1
ATOM 632 N N . ILE A 1 87 ? -10.626 8.960 8.657 1.00 83.81 87 ILE A N 1
ATOM 633 C CA . ILE A 1 87 ? -9.245 8.772 8.206 1.00 83.81 87 ILE A CA 1
ATOM 634 C C . ILE A 1 87 ? -8.405 8.253 9.371 1.00 83.81 87 ILE A C 1
ATOM 636 O O . ILE A 1 87 ? -8.268 8.937 10.386 1.00 83.81 87 ILE A O 1
ATOM 640 N N . VAL A 1 88 ? -7.836 7.054 9.212 1.00 87.75 88 VAL A N 1
ATOM 641 C CA . VAL A 1 88 ? -6.897 6.455 10.174 1.00 87.75 88 VAL A CA 1
ATOM 642 C C . VAL A 1 88 ? -5.726 7.420 10.425 1.00 87.75 88 VAL A C 1
ATOM 644 O O . VAL A 1 88 ? -5.270 8.067 9.474 1.00 87.75 88 VAL A O 1
ATOM 647 N N . PRO A 1 89 ? -5.218 7.530 11.671 1.00 86.75 89 PRO A N 1
ATOM 648 C CA . PRO A 1 89 ? -4.051 8.344 11.974 1.00 86.75 89 PRO A CA 1
ATOM 649 C C . PRO A 1 89 ? -2.897 8.066 11.013 1.00 86.75 89 PRO A C 1
ATOM 651 O O . PRO A 1 89 ? -2.601 6.922 10.655 1.00 86.75 89 PRO A O 1
ATOM 654 N N . MET A 1 90 ? -2.255 9.143 10.579 1.00 84.06 90 MET A N 1
ATOM 655 C CA . MET A 1 90 ? -1.223 9.083 9.554 1.00 84.06 90 MET A CA 1
ATOM 656 C C . MET A 1 90 ? -0.057 8.202 9.980 1.00 84.06 90 MET A C 1
ATOM 658 O O . MET A 1 90 ? 0.450 7.441 9.170 1.00 84.06 90 MET A O 1
ATOM 662 N N . GLU A 1 91 ? 0.341 8.296 11.243 1.00 84.25 91 GLU A N 1
ATOM 663 C CA . GLU A 1 91 ? 1.501 7.619 11.809 1.00 84.25 91 GLU A CA 1
ATOM 664 C C . GLU A 1 91 ? 1.374 6.098 11.644 1.00 84.25 91 GLU A C 1
ATOM 666 O O . GLU A 1 91 ? 2.341 5.432 11.286 1.00 84.25 91 GLU A O 1
ATOM 671 N N . VAL A 1 92 ? 0.157 5.560 11.789 1.00 89.06 92 VAL A N 1
ATOM 672 C CA . VAL A 1 92 ? -0.139 4.143 11.524 1.00 89.06 92 VAL A CA 1
ATOM 673 C C . VAL A 1 92 ? 0.040 3.829 10.039 1.00 89.06 92 VAL A C 1
ATOM 675 O O . VAL A 1 92 ? 0.686 2.851 9.682 1.00 89.06 92 VAL A O 1
ATOM 678 N N . THR A 1 93 ? -0.497 4.675 9.158 1.00 89.31 93 THR A N 1
ATOM 679 C CA . THR A 1 93 ? -0.430 4.453 7.704 1.00 89.31 93 THR A CA 1
ATOM 680 C C . THR A 1 93 ? 1.007 4.537 7.179 1.00 89.31 93 THR A C 1
ATOM 682 O O . THR A 1 93 ? 1.414 3.698 6.380 1.00 89.31 93 THR A O 1
ATOM 685 N N . VAL A 1 94 ? 1.787 5.512 7.655 1.00 88.69 94 VAL A N 1
ATOM 686 C CA . VAL A 1 94 ? 3.206 5.686 7.309 1.00 88.69 94 VAL A CA 1
ATOM 687 C C . VAL A 1 94 ? 4.013 4.489 7.792 1.00 88.69 94 VAL A C 1
ATOM 689 O O . VAL A 1 94 ? 4.751 3.919 6.998 1.00 88.69 94 VAL A O 1
ATOM 692 N N . GLN A 1 95 ? 3.814 4.038 9.035 1.00 89.12 95 GLN A N 1
ATOM 693 C CA . GLN A 1 95 ? 4.518 2.864 9.553 1.00 89.12 95 GLN A CA 1
ATOM 694 C C . GLN A 1 95 ? 4.236 1.606 8.720 1.00 89.12 95 GLN A C 1
ATOM 696 O O . GLN A 1 95 ? 5.147 0.829 8.438 1.00 89.12 95 GLN A O 1
ATOM 701 N N . LEU A 1 96 ? 2.982 1.397 8.305 1.00 91.94 96 LEU A N 1
ATOM 702 C CA . LEU A 1 96 ? 2.615 0.260 7.458 1.00 91.94 96 LEU A CA 1
ATOM 703 C C . LEU A 1 96 ? 3.244 0.347 6.062 1.00 91.94 96 LEU A C 1
ATOM 705 O O . LEU A 1 96 ? 3.697 -0.670 5.539 1.00 91.94 96 LEU A O 1
ATOM 709 N N . LEU A 1 97 ? 3.303 1.546 5.474 1.00 91.75 97 LEU A N 1
ATOM 710 C CA . LEU A 1 97 ? 3.969 1.778 4.190 1.00 91.75 97 LEU A CA 1
ATOM 711 C C . LEU A 1 97 ? 5.481 1.550 4.287 1.00 91.75 97 LEU A C 1
ATOM 713 O O . LEU A 1 97 ? 6.023 0.827 3.456 1.00 91.75 97 LEU A O 1
ATOM 717 N N . GLU A 1 98 ? 6.146 2.098 5.311 1.00 91.31 98 GLU A N 1
ATOM 718 C CA . GLU A 1 98 ? 7.582 1.891 5.555 1.00 91.31 98 GLU A CA 1
ATOM 719 C C . GLU A 1 98 ? 7.905 0.396 5.682 1.00 91.31 98 GLU A C 1
ATOM 721 O O . GLU A 1 98 ? 8.809 -0.099 5.009 1.00 91.31 98 GLU A O 1
ATOM 726 N N . ASN A 1 99 ? 7.119 -0.347 6.469 1.00 91.81 99 ASN A N 1
ATOM 727 C CA . ASN A 1 99 ? 7.299 -1.789 6.646 1.00 91.81 99 ASN A CA 1
ATOM 728 C C . ASN A 1 99 ? 7.124 -2.563 5.329 1.00 91.81 99 ASN A C 1
ATOM 730 O O . ASN A 1 99 ? 7.903 -3.469 5.036 1.00 91.81 99 ASN A O 1
ATOM 734 N N . ALA A 1 100 ? 6.114 -2.213 4.527 1.00 93.38 100 ALA A N 1
ATOM 735 C CA . ALA A 1 100 ? 5.854 -2.870 3.247 1.00 93.38 100 ALA A CA 1
ATOM 736 C C . ALA A 1 100 ? 6.948 -2.574 2.206 1.00 93.38 100 ALA A C 1
ATOM 738 O O . ALA A 1 100 ? 7.378 -3.474 1.478 1.00 93.38 100 ALA A O 1
ATOM 739 N N . MET A 1 101 ? 7.430 -1.329 2.154 1.00 92.31 101 MET A N 1
ATOM 740 C CA . MET A 1 101 ? 8.554 -0.938 1.301 1.00 92.31 101 MET A CA 1
ATOM 741 C C . MET A 1 101 ? 9.830 -1.674 1.708 1.00 92.31 101 MET A C 1
ATOM 743 O O . MET A 1 101 ? 10.477 -2.271 0.850 1.00 92.31 101 MET A O 1
ATOM 747 N N . GLN A 1 102 ? 10.150 -1.706 3.006 1.00 91.44 102 GLN A N 1
ATOM 748 C CA . GLN A 1 102 ? 11.334 -2.396 3.517 1.00 91.44 102 GLN A CA 1
ATOM 749 C C . GLN A 1 102 ? 11.289 -3.896 3.209 1.00 91.44 102 GLN A C 1
ATOM 751 O O . GLN A 1 102 ? 12.244 -4.429 2.656 1.00 91.44 102 GLN A O 1
ATOM 756 N N . ALA A 1 103 ? 10.157 -4.561 3.455 1.00 91.69 103 ALA A N 1
ATOM 757 C CA . ALA A 1 103 ? 9.996 -5.979 3.136 1.00 91.69 103 ALA A CA 1
ATOM 758 C C . ALA A 1 103 ? 10.185 -6.270 1.635 1.00 91.69 103 ALA A C 1
ATOM 760 O O . ALA A 1 103 ? 10.751 -7.298 1.266 1.00 91.69 103 ALA A O 1
ATOM 761 N N . T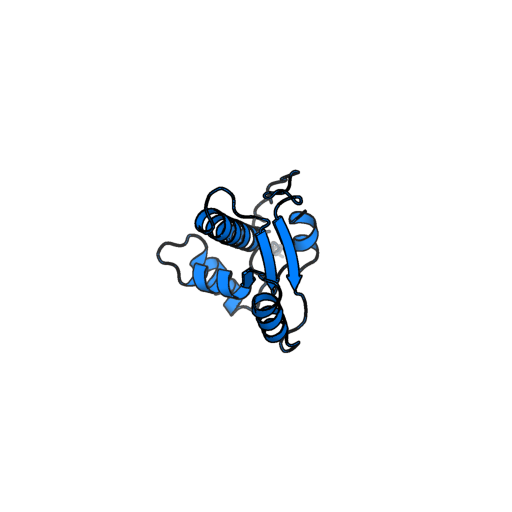HR A 1 104 ? 9.741 -5.356 0.764 1.00 90.62 104 THR A N 1
ATOM 762 C CA . THR A 1 104 ? 9.950 -5.467 -0.689 1.00 90.62 104 THR A CA 1
ATOM 763 C C . THR A 1 104 ? 11.430 -5.331 -1.055 1.00 90.62 104 THR A C 1
ATOM 765 O O . THR A 1 104 ? 11.929 -6.082 -1.891 1.00 90.62 104 THR A O 1
ATOM 768 N N . ILE A 1 105 ? 12.133 -4.383 -0.431 1.00 89.81 105 ILE A N 1
ATOM 769 C CA . ILE A 1 105 ? 13.569 -4.152 -0.638 1.00 89.81 105 ILE A CA 1
ATOM 770 C C . ILE A 1 105 ? 14.375 -5.369 -0.177 1.00 89.81 105 ILE A C 1
ATOM 772 O O . ILE A 1 105 ? 15.199 -5.880 -0.933 1.00 89.81 105 ILE A O 1
ATOM 776 N N . ASP A 1 106 ? 14.088 -5.879 1.020 1.00 89.62 106 ASP A N 1
ATOM 777 C CA . ASP A 1 106 ? 14.783 -7.031 1.599 1.00 89.62 106 ASP A CA 1
ATOM 778 C C . ASP A 1 106 ? 14.596 -8.289 0.737 1.00 89.62 106 ASP A C 1
ATOM 780 O O . ASP A 1 106 ? 15.547 -9.037 0.503 1.00 89.62 106 ASP A O 1
ATOM 784 N N . ALA A 1 107 ? 13.387 -8.497 0.203 1.00 88.62 107 ALA A N 1
ATOM 785 C CA . ALA A 1 107 ? 13.073 -9.622 -0.675 1.00 88.62 107 ALA A CA 1
ATOM 786 C C . ALA A 1 107 ? 13.797 -9.567 -2.033 1.00 88.62 107 ALA A C 1
ATOM 788 O O . ALA A 1 107 ? 14.012 -10.611 -2.649 1.00 88.62 107 ALA A O 1
ATOM 789 N N . ALA A 1 108 ? 14.184 -8.378 -2.506 1.00 85.44 108 ALA A N 1
ATOM 790 C CA . ALA A 1 108 ? 14.922 -8.217 -3.759 1.00 85.44 108 ALA A CA 1
ATOM 791 C C . ALA A 1 108 ? 16.403 -8.630 -3.641 1.00 85.44 108 ALA A C 1
ATOM 793 O O . ALA A 1 108 ? 17.044 -8.921 -4.653 1.00 85.44 108 ALA A O 1
ATOM 794 N N . GLY A 1 109 ? 16.933 -8.699 -2.415 1.00 77.31 109 GLY A N 1
ATOM 795 C CA . GLY A 1 109 ? 18.301 -9.113 -2.128 1.00 77.31 109 GLY A CA 1
ATOM 796 C C . GLY A 1 109 ? 19.367 -8.031 -2.381 1.00 77.31 109 GLY A C 1
ATOM 797 O O . GLY A 1 109 ? 19.102 -6.973 -2.959 1.00 77.31 109 GLY A O 1
ATOM 798 N N . PRO A 1 110 ? 20.611 -8.274 -1.927 1.00 67.44 110 PRO A N 1
ATOM 799 C CA . PRO A 1 110 ? 21.711 -7.328 -2.080 1.00 67.44 110 PRO A CA 1
ATOM 800 C C . PRO A 1 110 ? 22.086 -7.140 -3.558 1.00 67.44 110 PRO A C 1
ATOM 802 O O . PRO A 1 110 ? 22.332 -8.107 -4.274 1.00 67.44 110 PRO A O 1
ATOM 805 N N . GLY A 1 111 ? 22.168 -5.882 -4.002 1.00 65.00 111 GLY A N 1
ATOM 806 C CA . GLY A 1 111 ? 22.525 -5.521 -5.381 1.00 65.00 111 GLY A CA 1
ATOM 807 C C . GLY A 1 111 ? 21.337 -5.284 -6.318 1.00 65.00 111 GLY A C 1
ATOM 808 O O . GLY A 1 111 ? 21.556 -5.037 -7.504 1.00 65.00 111 GLY A O 1
ATOM 809 N N . ALA A 1 112 ? 20.099 -5.322 -5.809 1.00 64.25 112 ALA A N 1
ATOM 810 C CA . ALA A 1 112 ? 18.930 -4.898 -6.568 1.00 64.25 112 ALA A CA 1
ATOM 811 C C . ALA A 1 112 ? 19.092 -3.443 -7.050 1.00 64.25 112 ALA A C 1
ATOM 813 O O . ALA A 1 112 ? 19.335 -2.526 -6.263 1.00 64.25 112 ALA A O 1
ATOM 814 N N . ALA A 1 113 ? 18.986 -3.248 -8.367 1.00 68.12 113 ALA A N 1
ATOM 815 C CA . ALA A 1 113 ? 18.885 -1.927 -8.970 1.00 68.12 113 ALA A CA 1
ATOM 816 C C . ALA A 1 113 ? 17.570 -1.259 -8.532 1.00 68.12 113 ALA A C 1
ATOM 818 O O . ALA A 1 113 ? 16.579 -1.950 -8.329 1.00 68.12 113 ALA A O 1
ATOM 819 N N . GLU A 1 114 ? 17.607 0.067 -8.382 1.00 84.62 114 GLU A N 1
ATOM 820 C CA . GLU A 1 114 ? 16.504 0.997 -8.078 1.00 84.62 114 GLU A CA 1
ATOM 821 C C . GLU A 1 114 ? 15.126 0.395 -7.728 1.00 84.62 114 GLU A C 1
ATOM 823 O O . GLU A 1 114 ? 14.429 -0.168 -8.573 1.00 84.62 114 GLU A O 1
ATOM 828 N N . HIS A 1 115 ? 14.642 0.653 -6.514 1.00 89.88 115 HIS A N 1
ATOM 829 C CA . HIS A 1 115 ? 13.290 0.280 -6.105 1.00 89.88 115 HIS A CA 1
ATOM 830 C C . HIS A 1 115 ? 12.274 1.331 -6.544 1.00 89.88 115 HIS A C 1
ATOM 832 O O . HIS A 1 115 ? 12.496 2.534 -6.408 1.00 89.88 115 HIS A O 1
ATOM 838 N N . ARG A 1 116 ? 11.130 0.885 -7.063 1.00 91.81 116 ARG A N 1
ATOM 839 C CA . ARG A 1 116 ? 10.084 1.766 -7.591 1.00 91.81 116 ARG A CA 1
ATOM 840 C C . ARG A 1 116 ? 8.749 1.412 -6.965 1.00 91.81 116 ARG A C 1
ATOM 842 O O . ARG A 1 116 ? 8.270 0.294 -7.135 1.00 91.81 116 ARG A O 1
ATOM 849 N N . PHE A 1 117 ? 8.135 2.365 -6.276 1.00 94.44 117 PHE A N 1
ATOM 850 C CA . PHE A 1 117 ? 6.888 2.171 -5.544 1.00 94.44 117 PHE A CA 1
ATOM 851 C C . PHE A 1 117 ? 5.781 3.078 -6.072 1.00 94.44 117 PHE A C 1
ATOM 853 O O . PHE A 1 117 ? 5.991 4.271 -6.287 1.00 94.44 117 PHE A O 1
ATOM 860 N N . LEU A 1 118 ? 4.592 2.508 -6.247 1.00 94.56 118 LEU A N 1
ATOM 861 C CA . LEU A 1 118 ? 3.344 3.235 -6.458 1.00 94.56 118 LEU A CA 1
ATOM 862 C C . LEU A 1 118 ? 2.554 3.192 -5.165 1.00 94.56 118 LEU A C 1
ATOM 864 O O . LEU A 1 118 ? 2.126 2.113 -4.760 1.00 94.56 118 LEU A O 1
ATOM 868 N N . ILE A 1 119 ? 2.345 4.343 -4.540 1.00 93.44 119 ILE A N 1
ATOM 869 C CA . ILE A 1 119 ? 1.548 4.444 -3.321 1.00 93.44 119 ILE A CA 1
ATOM 870 C C . ILE A 1 119 ? 0.159 4.966 -3.698 1.00 93.44 119 ILE A C 1
ATOM 872 O O . ILE A 1 119 ? -0.010 6.153 -3.976 1.00 93.44 119 ILE A O 1
ATOM 876 N N . ASP A 1 120 ? -0.836 4.075 -3.734 1.00 90.44 120 ASP A N 1
ATOM 877 C CA . ASP A 1 120 ? -2.236 4.420 -4.018 1.00 90.44 120 ASP A CA 1
ATOM 878 C C . ASP A 1 120 ? -2.982 4.775 -2.729 1.00 90.44 120 ASP A C 1
ATOM 880 O O . ASP A 1 120 ? -2.981 4.045 -1.729 1.00 90.44 120 ASP A O 1
ATOM 884 N N . GLY A 1 121 ? -3.676 5.911 -2.774 1.00 83.44 121 GLY A N 1
ATOM 885 C CA . GLY A 1 121 ? -4.613 6.304 -1.735 1.00 83.44 121 GLY A CA 1
ATOM 886 C C . GLY A 1 121 ? -3.948 6.871 -0.485 1.00 83.44 121 GLY A C 1
ATOM 887 O O . GLY A 1 121 ? -4.585 6.846 0.568 1.00 83.44 121 GLY A O 1
ATOM 888 N N . PHE A 1 122 ? -2.726 7.390 -0.608 1.00 86.81 122 PHE A N 1
ATOM 889 C CA . PHE A 1 122 ? -2.009 8.189 0.386 1.00 86.81 122 PHE A CA 1
ATOM 890 C C . PHE A 1 122 ? -1.121 9.216 -0.344 1.00 86.81 122 PHE A C 1
ATOM 892 O O . PHE A 1 122 ? -0.591 8.871 -1.398 1.00 86.81 122 PHE A O 1
ATOM 899 N N . PRO A 1 123 ? -0.930 10.442 0.177 1.00 79.38 123 PRO A N 1
ATOM 900 C CA . PRO A 1 123 ? -1.632 11.065 1.304 1.00 79.38 123 PRO A CA 1
ATOM 901 C C . PRO A 1 123 ? -3.074 11.483 0.943 1.00 79.38 123 PRO A C 1
ATOM 903 O O . PRO A 1 123 ? -3.336 12.027 -0.124 1.00 79.38 123 PRO A O 1
ATOM 906 N N . ARG A 1 124 ? -4.035 11.250 1.845 1.00 73.00 124 ARG A N 1
ATOM 907 C CA . ARG A 1 124 ? -5.450 11.673 1.721 1.00 73.00 124 ARG A CA 1
ATOM 908 C C . ARG A 1 124 ? -5.757 13.015 2.384 1.00 73.00 124 ARG A C 1
ATOM 910 O O . ARG A 1 124 ? -6.882 13.499 2.278 1.00 73.00 124 ARG A O 1
ATOM 917 N N . LYS A 1 125 ? -4.790 13.609 3.083 1.00 70.75 125 LYS A N 1
ATOM 918 C CA . LYS A 1 125 ? -4.923 14.910 3.747 1.00 70.75 125 LYS A CA 1
ATOM 919 C C . LYS A 1 125 ? -3.575 15.638 3.716 1.00 70.75 125 LYS A C 1
ATOM 921 O O . LYS A 1 125 ? -2.531 14.995 3.752 1.00 70.75 125 LYS A O 1
ATOM 926 N N . MET A 1 126 ? -3.584 16.967 3.596 1.00 62.75 126 MET A N 1
ATOM 927 C CA . MET A 1 126 ? -2.355 17.761 3.398 1.00 62.75 126 MET A CA 1
ATOM 928 C C . MET A 1 126 ? -1.372 17.668 4.570 1.00 62.75 126 MET A C 1
ATOM 930 O O . MET A 1 126 ? -0.166 17.749 4.366 1.00 62.75 126 MET A O 1
ATOM 934 N N . ASP A 1 127 ? -1.871 17.429 5.783 1.00 63.62 127 ASP A N 1
ATOM 935 C CA . ASP A 1 127 ? -1.028 17.124 6.942 1.00 63.62 127 ASP A CA 1
ATOM 936 C C . ASP A 1 127 ? -0.225 15.824 6.763 1.00 63.62 127 ASP A C 1
ATOM 938 O O . ASP A 1 127 ? 0.826 15.689 7.378 1.00 63.62 127 ASP A O 1
ATOM 942 N N . GLN A 1 128 ? -0.674 14.900 5.906 1.00 55.50 128 GLN A N 1
ATOM 943 C CA . GLN A 1 128 ? 0.030 13.660 5.575 1.00 55.50 128 GLN A CA 1
ATOM 944 C C . GLN A 1 128 ? 1.127 13.843 4.525 1.00 55.50 128 GLN A C 1
ATOM 946 O O . GLN A 1 128 ? 2.107 13.105 4.542 1.00 55.50 128 GLN A O 1
ATOM 951 N N . ALA A 1 129 ? 0.983 14.826 3.632 1.00 57.91 129 ALA A N 1
ATOM 952 C CA . ALA A 1 129 ? 1.975 15.103 2.596 1.00 57.91 129 ALA A CA 1
ATOM 953 C C . ALA A 1 129 ? 3.259 15.706 3.186 1.00 57.91 129 ALA A C 1
ATOM 955 O O . ALA A 1 129 ? 4.351 15.274 2.841 1.00 57.91 129 ALA A O 1
ATOM 956 N N . VAL A 1 130 ? 3.123 16.645 4.129 1.00 56.16 130 VAL A N 1
ATOM 957 C CA . VAL A 1 130 ? 4.262 17.358 4.743 1.00 56.16 130 VAL A CA 1
ATOM 958 C C . VAL A 1 130 ? 5.126 16.449 5.630 1.00 56.16 130 VAL A C 1
ATOM 960 O O . VAL A 1 130 ? 6.270 16.782 5.899 1.00 56.16 130 VAL A O 1
ATOM 963 N N . LYS A 1 131 ? 4.607 15.305 6.098 1.00 58.16 131 LYS A N 1
ATOM 964 C CA . LYS A 1 131 ? 5.353 14.384 6.977 1.00 58.16 131 LYS A CA 1
ATOM 965 C C . LYS A 1 131 ? 6.030 13.211 6.253 1.00 58.16 131 LYS A C 1
ATOM 967 O O . LYS A 1 131 ? 6.678 12.416 6.926 1.00 58.16 131 LYS A O 1
ATOM 972 N N . PHE A 1 132 ? 5.811 13.039 4.947 1.00 54.41 132 PHE A N 1
ATOM 973 C CA . PHE A 1 132 ? 6.447 11.956 4.182 1.00 54.41 132 PHE A CA 1
ATOM 974 C C . PHE A 1 132 ? 7.780 12.380 3.540 1.00 54.41 132 PHE A C 1
ATOM 976 O O . PHE A 1 132 ? 8.593 11.510 3.238 1.00 54.41 132 PHE A O 1
ATOM 983 N N . GLU A 1 133 ? 8.001 13.684 3.326 1.00 44.44 133 GLU A N 1
ATOM 984 C CA . GLU A 1 133 ? 9.332 14.235 2.999 1.00 44.44 133 GLU A CA 1
ATOM 985 C C . GLU A 1 133 ? 10.346 13.966 4.120 1.00 44.44 133 GLU A C 1
ATOM 987 O O . GLU A 1 133 ? 11.484 13.557 3.785 1.00 44.44 133 GLU A O 1
#

Secondary structure (DSSP, 8-state):
----PPPP---PPPPP---S-SS-TTTEEEEEE---TTSSHHHHHHHHHHHH-PEEEEHHHHHHHHHHSTT-SSHHHHHHHHHTTPPPPHHHHHHHHHHHHHHHHHHH-TT---EEEEEES---SHHHHTTT-

Sequence (133 aa):
MPLIDGPSKKPALAAPAKSTPTFSPKTTTVLFVLGGPGAGKGTQCANLVKHHGFTHLSAGDLLRAEQDRPGSQFGQLIKDYIKDGLIVPMEVTVQLLENAMQATIDAAGPGAAEHRFLIDGFPRKMDQAVKFE

Organism: Verticillium longisporum (NCBI:txid100787)